Protein AF-A0AB37VP45-F1 (afdb_monomer_lite)

pLDDT: mean 92.35, std 8.92, range [35.78, 98.12]

Sequence (110 aa):
VGAAVKYKLLPSVILSQYGYESAFGTSASARNDLNYFGITWFDGCLFPKGTARGIGGIEGGWYMKFPNSKAAFSYYGFMVATQSNFNACVGNKSPGASLLILGRGGYAAA

Radius of gyration: 13.31 Å; chains: 1; bounding box: 35×26×31 Å

Structure (mmCIF, N/CA/C/O backbone):
data_AF-A0AB37VP45-F1
#
_entry.id   AF-A0AB37VP45-F1
#
loop_
_atom_site.group_PDB
_atom_site.id
_atom_site.type_symbol
_atom_site.label_atom_id
_atom_site.label_alt_id
_atom_site.label_comp_id
_atom_site.label_asym_id
_atom_site.label_entity_id
_atom_site.label_seq_id
_atom_site.pdbx_PDB_ins_code
_atom_site.Cartn_x
_atom_site.Cartn_y
_atom_site.Cartn_z
_atom_site.occupancy
_atom_site.B_iso_or_equiv
_atom_site.auth_seq_id
_atom_site.auth_comp_id
_atom_site.auth_asym_id
_atom_site.auth_atom_id
_atom_site.pdbx_PDB_model_num
ATOM 1 N N . VAL A 1 1 ? -17.477 5.439 -4.556 1.00 69.94 1 VAL A N 1
ATOM 2 C CA . VAL A 1 1 ? -17.245 5.797 -3.137 1.00 69.94 1 VAL A CA 1
ATOM 3 C C . VAL A 1 1 ? -15.768 5.606 -2.802 1.00 69.94 1 VAL A C 1
ATOM 5 O O . VAL A 1 1 ? -15.171 4.681 -3.344 1.00 69.94 1 VAL A O 1
ATOM 8 N N . GLY A 1 2 ? -15.161 6.489 -2.004 1.00 80.31 2 GLY A N 1
ATOM 9 C CA . GLY A 1 2 ? -13.753 6.358 -1.598 1.00 80.31 2 GLY A CA 1
ATOM 10 C C . GLY A 1 2 ? -13.537 5.209 -0.606 1.00 80.31 2 GLY A C 1
ATOM 11 O O . GLY A 1 2 ? -14.450 4.873 0.147 1.00 80.31 2 GLY A O 1
ATOM 12 N N . ALA A 1 3 ? -12.337 4.621 -0.593 1.00 85.25 3 ALA A N 1
ATOM 13 C CA . ALA A 1 3 ? -11.990 3.465 0.244 1.00 85.25 3 ALA A CA 1
ATOM 14 C C . ALA A 1 3 ? -12.256 3.689 1.743 1.00 85.25 3 ALA A C 1
ATOM 16 O O . ALA A 1 3 ? -12.849 2.829 2.390 1.00 85.25 3 ALA A O 1
ATOM 17 N N . ALA A 1 4 ? -11.893 4.866 2.264 1.00 88.31 4 ALA A N 1
ATOM 18 C CA . ALA A 1 4 ? -12.126 5.238 3.660 1.00 88.31 4 ALA A CA 1
ATOM 19 C C . ALA A 1 4 ? -13.607 5.149 4.051 1.00 88.31 4 ALA A C 1
ATOM 21 O O . ALA A 1 4 ? -13.955 4.530 5.050 1.00 88.31 4 ALA A O 1
ATOM 22 N N . VAL A 1 5 ? -14.487 5.709 3.217 1.00 92.50 5 VAL A N 1
ATOM 23 C CA . VAL A 1 5 ? -15.937 5.682 3.449 1.00 92.50 5 VAL A CA 1
ATOM 24 C C . VAL A 1 5 ? -16.484 4.268 3.269 1.00 92.50 5 VAL A C 1
ATOM 26 O O . VAL A 1 5 ? -17.243 3.795 4.109 1.00 92.50 5 VAL A O 1
ATOM 29 N N . LYS A 1 6 ? -16.073 3.571 2.200 1.00 95.00 6 LYS A N 1
ATOM 30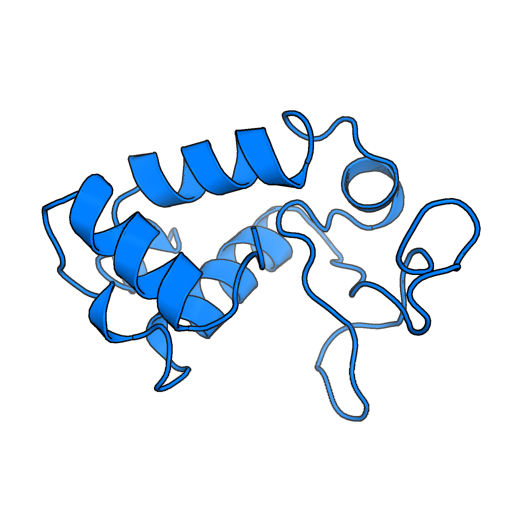 C CA . LYS A 1 6 ? -16.561 2.222 1.881 1.00 95.00 6 LYS A CA 1
ATOM 31 C C . LYS A 1 6 ? -16.276 1.222 3.002 1.00 95.00 6 LYS A C 1
ATOM 33 O O . LYS A 1 6 ? -17.148 0.431 3.341 1.00 95.00 6 LYS A O 1
ATOM 38 N N . TYR A 1 7 ? -15.065 1.261 3.551 1.00 96.12 7 TYR A N 1
ATOM 39 C CA . TYR A 1 7 ? -14.571 0.272 4.509 1.00 96.12 7 TYR A CA 1
ATOM 40 C C . TYR A 1 7 ? -14.409 0.825 5.927 1.00 96.12 7 TYR A C 1
ATOM 42 O O . TYR A 1 7 ? -13.809 0.168 6.769 1.00 96.12 7 TYR A O 1
ATOM 50 N N . LYS A 1 8 ? -14.929 2.027 6.211 1.00 96.75 8 LYS A N 1
ATOM 51 C CA . LYS A 1 8 ? -14.808 2.688 7.522 1.00 96.75 8 LYS A CA 1
ATOM 52 C C . LYS A 1 8 ? -13.354 2.740 8.022 1.00 96.75 8 LYS A C 1
ATOM 54 O O . LYS A 1 8 ? -13.093 2.516 9.201 1.00 96.75 8 LYS A O 1
ATOM 59 N N . LEU A 1 9 ? -12.414 3.001 7.116 1.00 96.75 9 LEU A N 1
ATOM 60 C CA . LEU A 1 9 ? -10.993 3.161 7.432 1.00 96.75 9 LEU A CA 1
ATOM 61 C C . LEU A 1 9 ? -10.694 4.637 7.694 1.00 96.75 9 LEU A C 1
ATOM 63 O O . LEU A 1 9 ? -11.270 5.511 7.045 1.00 96.75 9 LEU A O 1
ATOM 67 N N . LEU A 1 10 ? -9.765 4.921 8.606 1.00 97.00 10 LEU A N 1
ATOM 68 C CA . LEU A 1 10 ? -9.359 6.291 8.920 1.00 97.00 10 LEU A CA 1
ATOM 69 C C . LEU A 1 10 ? -8.626 6.930 7.729 1.00 97.00 10 LEU A C 1
ATOM 71 O O . LEU A 1 10 ? -7.541 6.461 7.378 1.00 97.00 10 LEU A O 1
ATOM 75 N N . PRO A 1 11 ? -9.140 8.030 7.139 1.00 95.25 11 PRO A N 1
ATOM 76 C CA . PRO A 1 11 ? -8.465 8.711 6.033 1.00 95.25 11 PRO A CA 1
ATOM 77 C C . PRO A 1 11 ? -7.036 9.141 6.377 1.00 95.25 11 PRO A C 1
ATOM 79 O O . PRO A 1 11 ? -6.149 9.030 5.538 1.00 95.25 11 PRO A O 1
ATOM 82 N N . SER A 1 12 ? -6.801 9.579 7.618 1.00 94.50 12 SER A N 1
ATOM 83 C CA . SER A 1 12 ? -5.475 9.978 8.100 1.00 94.50 12 SER A CA 1
ATOM 84 C C . SER A 1 12 ? -4.458 8.840 8.038 1.00 94.50 12 SER A C 1
ATOM 86 O O . SER A 1 12 ? -3.322 9.084 7.657 1.00 94.50 12 SER A O 1
ATOM 88 N N . VAL A 1 13 ? -4.870 7.602 8.333 1.00 95.69 13 VAL A N 1
ATOM 89 C CA . VAL A 1 13 ? -4.002 6.416 8.248 1.00 95.69 13 VAL A CA 1
ATOM 90 C C . VAL A 1 13 ? -3.692 6.076 6.791 1.00 95.69 13 VAL A C 1
ATOM 92 O O . VAL A 1 13 ? -2.557 5.763 6.456 1.00 95.69 13 VAL A O 1
ATOM 95 N N . ILE A 1 14 ? -4.679 6.179 5.895 1.00 95.62 14 ILE A N 1
ATOM 96 C CA . ILE A 1 14 ? -4.450 5.968 4.457 1.00 95.62 14 ILE A CA 1
ATOM 97 C C . ILE A 1 14 ? -3.454 7.004 3.916 1.00 95.62 14 ILE A C 1
ATOM 99 O O . ILE A 1 14 ? -2.540 6.654 3.175 1.00 95.62 14 ILE A O 1
ATOM 103 N N . LEU A 1 15 ? -3.614 8.275 4.294 1.00 94.88 15 LEU A N 1
ATOM 104 C CA . LEU A 1 15 ? -2.736 9.358 3.851 1.00 94.88 15 LEU A CA 1
ATOM 105 C C . LEU A 1 15 ? -1.341 9.283 4.481 1.00 94.88 15 LEU A C 1
ATOM 107 O O . LEU A 1 15 ? -0.367 9.591 3.801 1.00 94.88 15 LEU A O 1
ATOM 111 N N . SER A 1 16 ? -1.218 8.847 5.740 1.00 93.88 16 SER A N 1
ATOM 112 C CA . SER A 1 16 ? 0.093 8.633 6.359 1.00 93.88 16 SER A CA 1
ATOM 113 C C . SER A 1 16 ? 0.844 7.492 5.679 1.00 93.88 16 SER A C 1
ATOM 115 O O . SER A 1 16 ? 2.030 7.633 5.413 1.00 93.88 16 SER A O 1
ATOM 117 N N . GLN A 1 17 ? 0.147 6.403 5.337 1.00 95.12 17 GLN A N 1
ATOM 118 C CA . GLN A 1 17 ? 0.716 5.288 4.575 1.00 95.12 17 GLN A CA 1
ATOM 119 C C . GLN A 1 17 ? 1.124 5.732 3.169 1.00 95.12 17 GLN A C 1
ATOM 121 O O . GLN A 1 17 ? 2.246 5.482 2.757 1.00 95.12 17 GLN A O 1
ATOM 126 N N . TYR A 1 18 ? 0.280 6.502 2.474 1.00 95.56 18 TYR A N 1
ATOM 127 C CA . TYR A 1 18 ? 0.655 7.132 1.206 1.00 95.56 18 TYR A CA 1
ATOM 128 C C . TYR A 1 18 ? 1.938 7.968 1.338 1.00 95.56 18 TYR A C 1
ATOM 130 O O . TYR A 1 18 ? 2.861 7.816 0.541 1.00 95.56 18 TYR A O 1
ATOM 138 N N . GLY A 1 19 ? 2.014 8.846 2.340 1.00 94.44 19 GLY A N 1
ATOM 139 C CA . GLY A 1 19 ? 3.176 9.705 2.557 1.00 94.44 19 GLY A CA 1
ATOM 140 C C . GLY A 1 19 ? 4.450 8.907 2.829 1.00 94.44 19 GLY A C 1
ATOM 141 O O . GLY A 1 19 ? 5.467 9.163 2.187 1.00 94.44 19 GLY A O 1
ATOM 142 N N . TYR A 1 20 ? 4.362 7.928 3.731 1.00 92.94 20 TYR A N 1
ATOM 143 C CA . TYR A 1 20 ? 5.484 7.104 4.172 1.00 92.94 20 TYR A CA 1
ATOM 144 C C . TYR A 1 20 ? 5.978 6.148 3.078 1.00 92.94 20 TYR A C 1
ATOM 146 O O . TYR A 1 20 ? 7.136 6.226 2.682 1.00 92.94 20 TYR A O 1
ATOM 154 N N . GLU A 1 21 ? 5.091 5.321 2.524 1.00 91.69 21 GLU A N 1
ATOM 155 C CA . GLU A 1 21 ? 5.447 4.250 1.580 1.00 91.69 21 GLU A CA 1
ATOM 156 C C . GLU A 1 21 ? 5.904 4.779 0.218 1.00 91.69 21 GLU A C 1
ATOM 158 O O . GLU A 1 21 ? 6.695 4.148 -0.480 1.00 91.69 21 GLU A O 1
ATOM 163 N N . SER A 1 22 ? 5.401 5.947 -0.195 1.00 93.75 22 SER A N 1
ATOM 164 C CA . SER A 1 22 ? 5.653 6.459 -1.544 1.00 93.75 22 SER A CA 1
ATOM 165 C C . SER A 1 22 ? 6.472 7.737 -1.612 1.00 93.75 22 SER A C 1
ATOM 167 O O . SER A 1 22 ? 6.659 8.250 -2.720 1.00 93.75 22 SER A O 1
ATOM 169 N N . ALA A 1 23 ? 6.934 8.262 -0.473 1.00 95.06 23 ALA A N 1
ATOM 170 C CA . ALA A 1 23 ? 7.494 9.609 -0.370 1.00 95.06 23 ALA A CA 1
ATOM 171 C C . ALA A 1 23 ? 6.563 10.638 -1.039 1.00 95.06 23 ALA A C 1
ATOM 173 O O . ALA A 1 23 ? 6.948 11.358 -1.963 1.00 95.06 23 ALA A O 1
ATOM 174 N N . PHE A 1 24 ? 5.291 10.626 -0.627 1.00 95.19 24 PHE A N 1
ATOM 175 C CA . PHE A 1 24 ? 4.216 11.438 -1.212 1.00 95.19 24 PHE A CA 1
ATOM 176 C C . PHE A 1 24 ? 4.088 11.311 -2.745 1.00 95.19 24 PHE A C 1
ATOM 178 O O . PHE A 1 24 ? 3.820 12.288 -3.4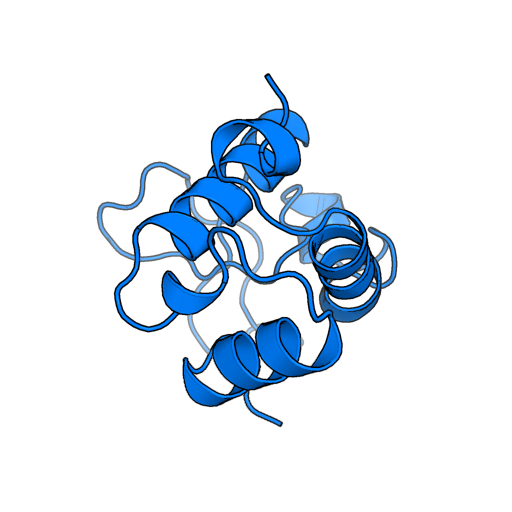44 1.00 95.19 24 PHE A O 1
ATOM 185 N N . GLY A 1 25 ? 4.247 10.097 -3.272 1.00 95.56 25 GLY A N 1
ATOM 186 C CA . GLY A 1 25 ? 4.080 9.767 -4.688 1.00 95.56 25 GLY A CA 1
ATOM 187 C C . GLY A 1 25 ? 5.336 9.940 -5.546 1.00 95.56 25 GLY A C 1
ATOM 188 O O . GLY A 1 25 ? 5.255 9.830 -6.768 1.00 95.56 25 GLY A O 1
ATOM 189 N N . THR A 1 26 ? 6.492 10.219 -4.942 1.00 96.00 26 THR A N 1
ATOM 190 C CA . THR A 1 26 ? 7.743 10.490 -5.672 1.00 96.00 26 THR A CA 1
ATOM 191 C C . THR A 1 26 ? 8.651 9.270 -5.842 1.00 96.00 26 THR A C 1
ATOM 193 O O . THR A 1 26 ? 9.550 9.306 -6.687 1.00 96.00 26 THR A O 1
ATOM 196 N N . SER A 1 27 ? 8.401 8.189 -5.096 1.00 92.44 27 SER A N 1
ATOM 197 C CA . SER A 1 27 ? 9.111 6.910 -5.239 1.00 92.44 27 SER A CA 1
ATOM 198 C C . SER A 1 27 ? 8.968 6.308 -6.645 1.00 92.44 27 SER A C 1
ATOM 200 O O . SER A 1 27 ? 8.030 6.611 -7.389 1.00 92.44 27 SER A O 1
ATOM 202 N N . ALA A 1 28 ? 9.907 5.433 -7.021 1.00 92.81 28 ALA A N 1
ATOM 203 C CA . ALA A 1 28 ? 9.939 4.823 -8.351 1.00 92.81 28 ALA A CA 1
ATOM 204 C C . ALA A 1 28 ? 8.659 4.025 -8.666 1.00 92.81 28 ALA A C 1
ATOM 206 O O . ALA A 1 28 ? 8.049 4.243 -9.710 1.00 92.81 28 ALA A O 1
ATOM 207 N N . SER A 1 29 ? 8.206 3.166 -7.749 1.00 93.94 29 SER A N 1
ATOM 208 C CA . SER A 1 29 ? 6.967 2.387 -7.903 1.00 93.94 29 SER A CA 1
ATOM 209 C C . SER A 1 29 ? 5.719 3.276 -7.951 1.00 93.94 29 SER A C 1
ATOM 211 O O . SER A 1 29 ? 4.794 3.018 -8.722 1.00 93.94 29 SER A O 1
ATOM 213 N N . ALA A 1 30 ? 5.686 4.376 -7.198 1.00 96.12 30 ALA A N 1
ATOM 214 C CA . ALA A 1 30 ? 4.583 5.328 -7.274 1.00 96.12 30 ALA A CA 1
ATOM 215 C C . ALA A 1 30 ? 4.520 6.052 -8.624 1.00 96.12 30 ALA A C 1
ATOM 217 O O . ALA A 1 30 ? 3.439 6.180 -9.198 1.00 96.12 30 ALA A O 1
ATOM 218 N N . ARG A 1 31 ? 5.664 6.504 -9.146 1.00 96.31 31 ARG A N 1
ATOM 219 C CA . ARG A 1 31 ? 5.738 7.223 -10.426 1.00 96.31 31 ARG A CA 1
ATOM 220 C C . ARG A 1 31 ? 5.482 6.319 -11.626 1.00 96.31 31 ARG A C 1
ATOM 222 O O . ARG A 1 31 ? 4.746 6.708 -12.528 1.00 96.31 31 ARG A O 1
ATOM 229 N N . ASN A 1 32 ? 6.074 5.128 -11.630 1.00 95.50 32 ASN A N 1
ATOM 230 C CA . ASN A 1 32 ? 6.045 4.230 -12.784 1.00 95.50 32 ASN A CA 1
ATOM 231 C C . ASN A 1 32 ? 4.791 3.346 -12.815 1.00 95.50 32 ASN A C 1
ATOM 233 O O . ASN A 1 32 ? 4.297 3.006 -13.893 1.00 95.50 32 ASN A O 1
ATOM 237 N N . ASP A 1 33 ? 4.272 2.986 -11.637 1.00 97.25 33 ASP A N 1
ATOM 238 C CA . ASP A 1 33 ? 3.250 1.947 -11.497 1.00 97.25 33 ASP A CA 1
ATOM 239 C C . ASP A 1 33 ? 2.006 2.395 -10.736 1.00 97.25 33 ASP A C 1
ATOM 241 O O . ASP A 1 33 ? 1.089 1.597 -10.537 1.00 97.25 33 ASP A O 1
ATOM 245 N N . LEU A 1 34 ? 1.966 3.652 -10.280 1.00 98.06 34 LEU A N 1
ATOM 246 C CA . LEU A 1 34 ? 0.897 4.182 -9.429 1.00 98.06 34 LEU A CA 1
ATOM 247 C C . LEU A 1 34 ? 0.684 3.340 -8.161 1.00 98.06 34 LEU A C 1
ATOM 249 O O . LEU A 1 34 ? -0.412 3.302 -7.601 1.00 98.06 34 LEU A O 1
ATOM 253 N N . ASN A 1 35 ? 1.735 2.659 -7.701 1.00 96.81 35 ASN A N 1
ATOM 254 C CA . ASN A 1 35 ? 1.713 1.849 -6.496 1.00 96.81 35 ASN A CA 1
ATOM 255 C C . ASN A 1 35 ? 2.252 2.658 -5.321 1.00 96.81 35 ASN A C 1
ATOM 257 O O . ASN A 1 35 ? 3.439 2.641 -5.013 1.00 96.81 35 ASN A O 1
ATOM 261 N N . TYR A 1 36 ? 1.351 3.390 -4.673 1.00 96.94 36 TYR A N 1
ATOM 262 C CA . TYR A 1 36 ? 1.698 4.278 -3.563 1.00 96.94 36 TYR A CA 1
ATOM 263 C C . TYR A 1 36 ? 1.898 3.574 -2.220 1.00 96.94 36 TYR A C 1
ATOM 265 O O . TYR A 1 36 ? 2.155 4.229 -1.219 1.00 96.94 36 TYR A O 1
ATOM 273 N N . PHE A 1 37 ? 1.683 2.265 -2.189 1.00 95.88 37 PHE A N 1
ATOM 274 C CA . PHE A 1 37 ? 1.450 1.503 -0.970 1.00 95.88 37 PHE A CA 1
ATOM 275 C C . PHE A 1 37 ? 2.393 0.298 -0.867 1.00 95.88 37 PHE A C 1
ATOM 277 O O . PHE A 1 37 ? 2.166 -0.575 -0.042 1.00 95.88 37 PHE A O 1
ATOM 284 N N . GLY A 1 38 ? 3.398 0.192 -1.744 1.00 93.94 38 GLY A N 1
ATOM 285 C CA . GLY A 1 38 ? 4.357 -0.918 -1.717 1.00 93.94 38 GLY A CA 1
ATOM 286 C C . GLY A 1 38 ? 3.730 -2.297 -1.961 1.00 93.94 38 GLY A C 1
ATOM 287 O O . GLY A 1 38 ? 4.279 -3.321 -1.560 1.00 93.94 38 GLY A O 1
ATOM 288 N N . ILE A 1 39 ? 2.566 -2.365 -2.617 1.00 94.44 39 ILE A N 1
ATOM 289 C CA . ILE A 1 39 ? 1.803 -3.613 -2.722 1.00 94.44 39 ILE A CA 1
ATOM 290 C C . ILE A 1 39 ? 2.540 -4.594 -3.632 1.00 94.44 39 ILE A C 1
ATOM 292 O O . ILE A 1 39 ? 2.724 -4.336 -4.825 1.00 94.44 39 ILE A O 1
ATOM 296 N N . THR A 1 40 ? 2.944 -5.725 -3.058 1.00 93.62 40 THR A N 1
ATOM 297 C CA . THR A 1 40 ? 3.691 -6.780 -3.749 1.00 93.62 40 THR A CA 1
ATOM 298 C C . THR A 1 40 ? 2.801 -7.528 -4.737 1.00 93.62 40 THR A C 1
ATOM 300 O O . THR A 1 40 ? 1.655 -7.863 -4.440 1.00 93.62 40 THR A O 1
ATOM 303 N N . TRP A 1 41 ? 3.340 -7.795 -5.921 1.00 95.69 41 TRP A N 1
ATOM 304 C CA . TRP A 1 41 ? 2.736 -8.639 -6.941 1.00 95.69 41 TRP A CA 1
ATOM 305 C C . TRP A 1 41 ? 2.884 -10.119 -6.586 1.00 95.69 41 TRP A C 1
ATOM 307 O O . TRP A 1 41 ? 3.931 -10.549 -6.106 1.00 95.69 41 TRP A O 1
ATOM 317 N N . PHE A 1 42 ? 1.858 -10.908 -6.885 1.00 93.12 42 PHE A N 1
ATOM 318 C CA . PHE A 1 42 ? 1.858 -12.358 -6.715 1.00 93.12 42 PHE A CA 1
ATOM 319 C C . PHE A 1 42 ? 1.076 -13.024 -7.853 1.00 93.12 42 PHE A C 1
ATOM 321 O O . PHE A 1 42 ? 0.232 -12.386 -8.493 1.00 93.12 42 PHE A O 1
ATOM 328 N N . ASP A 1 43 ? 1.348 -14.307 -8.099 1.00 92.62 43 ASP A N 1
ATOM 329 C CA . ASP A 1 43 ? 0.659 -15.078 -9.135 1.00 92.62 43 ASP A CA 1
ATOM 330 C C . ASP A 1 43 ? -0.856 -15.112 -8.885 1.00 92.62 43 ASP A C 1
ATOM 332 O O . ASP A 1 43 ? -1.323 -15.407 -7.786 1.00 92.62 43 ASP A O 1
ATOM 336 N N . GLY A 1 44 ? -1.636 -14.781 -9.916 1.00 89.94 44 GLY A N 1
ATOM 337 C CA . GLY A 1 44 ? -3.098 -14.720 -9.836 1.00 89.94 44 GLY A CA 1
ATOM 338 C C . GLY A 1 44 ? -3.671 -13.404 -9.297 1.00 89.94 44 GLY A C 1
ATOM 339 O O . GLY A 1 44 ? -4.891 -13.278 -9.194 1.00 89.94 44 GLY A O 1
ATOM 340 N N . CYS A 1 45 ? -2.841 -12.403 -8.977 1.00 91.19 45 CYS A N 1
ATOM 341 C CA . CYS A 1 45 ? -3.360 -11.081 -8.632 1.00 91.19 45 CYS A CA 1
ATOM 342 C C . CYS A 1 45 ? -3.968 -10.363 -9.857 1.00 91.19 45 CYS A C 1
ATOM 344 O O . CYS A 1 45 ? -3.626 -10.636 -11.006 1.00 91.19 45 CYS A O 1
ATOM 346 N N . LEU A 1 46 ? -4.879 -9.418 -9.605 1.00 92.06 46 LEU A N 1
ATOM 347 C CA . LEU A 1 46 ? -5.654 -8.725 -10.648 1.00 92.06 46 LEU A CA 1
ATOM 348 C C . LEU A 1 46 ? -4.830 -7.765 -11.519 1.00 92.06 46 LEU A C 1
ATOM 350 O O . LEU A 1 46 ? -5.313 -7.308 -12.554 1.00 92.06 46 LEU A O 1
ATOM 354 N N . PHE A 1 47 ? -3.627 -7.403 -11.076 1.00 96.38 47 PHE A N 1
ATOM 355 C CA . PHE A 1 47 ? -2.820 -6.350 -11.680 1.00 96.38 47 PHE A CA 1
ATOM 356 C C . PHE A 1 47 ? -1.505 -6.915 -12.233 1.00 96.38 47 PHE A C 1
ATOM 358 O O . PHE A 1 47 ? -0.960 -7.871 -11.682 1.00 96.38 47 PHE A O 1
ATOM 365 N N . PRO A 1 48 ? -0.964 -6.354 -13.326 1.00 96.38 48 PRO A N 1
ATOM 366 C CA . PRO A 1 48 ? 0.302 -6.814 -13.886 1.00 96.38 48 PRO A CA 1
ATOM 367 C C . PRO A 1 48 ? 1.497 -6.487 -12.975 1.00 96.38 48 PRO A C 1
ATOM 369 O O . PRO A 1 48 ? 1.396 -5.683 -12.041 1.00 96.38 48 PRO A O 1
ATOM 372 N N . LYS A 1 49 ? 2.648 -7.098 -13.285 1.00 96.00 49 LYS A N 1
ATOM 373 C CA . LYS A 1 49 ? 3.947 -6.766 -12.679 1.00 96.00 49 LYS A CA 1
ATOM 374 C C . LYS A 1 49 ? 4.342 -5.329 -13.037 1.00 96.00 49 LYS A C 1
ATOM 376 O O . LYS A 1 49 ? 4.211 -4.922 -14.192 1.00 96.00 49 LYS A O 1
ATOM 381 N N . GLY A 1 50 ? 4.807 -4.581 -12.044 1.00 95.25 50 GLY A N 1
ATOM 382 C CA . GLY A 1 50 ? 5.358 -3.233 -12.167 1.00 95.25 50 GLY A CA 1
ATOM 383 C C . GLY A 1 50 ? 6.872 -3.215 -11.968 1.00 95.25 50 GLY A C 1
ATOM 384 O O . GLY A 1 50 ? 7.579 -4.072 -12.485 1.00 95.25 50 GLY A O 1
ATOM 385 N N . THR A 1 51 ? 7.364 -2.245 -11.203 1.00 94.31 51 THR A N 1
ATOM 386 C CA . THR A 1 51 ? 8.766 -2.080 -10.796 1.00 94.31 51 THR A CA 1
ATOM 387 C C . THR A 1 51 ? 9.224 -3.241 -9.907 1.00 94.31 51 THR A C 1
ATOM 389 O O . THR A 1 51 ? 8.461 -3.746 -9.079 1.00 94.31 51 THR A O 1
ATOM 392 N N . ALA A 1 52 ? 10.477 -3.672 -10.069 1.00 93.25 52 ALA A N 1
ATOM 393 C CA . ALA A 1 52 ? 11.103 -4.667 -9.195 1.00 93.25 52 ALA A CA 1
ATOM 394 C C . ALA A 1 52 ? 11.225 -4.145 -7.751 1.00 93.25 52 ALA A C 1
ATOM 396 O O . ALA A 1 52 ? 11.399 -2.944 -7.534 1.00 93.25 52 ALA A O 1
ATOM 397 N N . ARG A 1 53 ? 11.131 -5.035 -6.757 1.00 89.31 53 ARG A N 1
ATOM 398 C CA . ARG A 1 53 ? 11.185 -4.640 -5.340 1.00 89.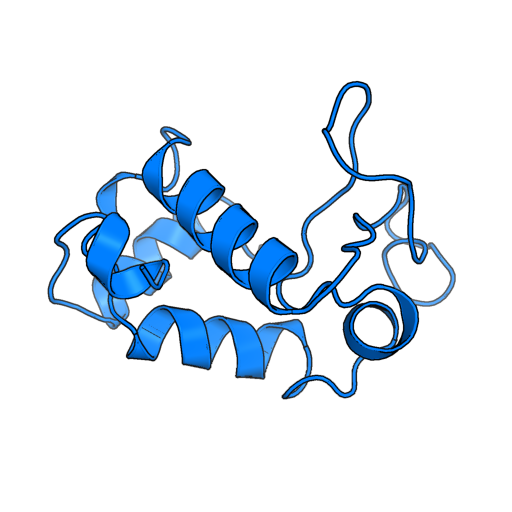31 53 ARG A CA 1
ATOM 399 C C . ARG A 1 53 ? 12.611 -4.394 -4.842 1.00 89.31 53 ARG A C 1
ATOM 401 O O . ARG A 1 53 ? 13.531 -5.136 -5.178 1.00 89.31 53 ARG A O 1
ATOM 408 N N . GLY A 1 54 ? 12.781 -3.384 -3.991 1.00 79.00 54 GLY A N 1
ATOM 409 C CA . GLY A 1 54 ? 14.086 -2.937 -3.496 1.00 79.00 54 GLY A CA 1
ATOM 410 C C . GLY A 1 54 ? 14.907 -2.151 -4.528 1.00 79.00 54 GLY A C 1
ATOM 411 O O . GLY A 1 54 ? 14.604 -2.126 -5.724 1.00 79.00 54 GLY A O 1
ATOM 412 N N . ILE A 1 55 ? 15.976 -1.494 -4.069 1.00 73.19 55 ILE A N 1
ATOM 413 C CA . ILE A 1 55 ? 16.899 -0.756 -4.947 1.00 73.19 55 ILE A CA 1
ATOM 414 C C . ILE A 1 55 ? 17.573 -1.753 -5.892 1.00 73.19 55 ILE A C 1
ATOM 416 O O . ILE A 1 55 ? 18.314 -2.622 -5.450 1.00 73.19 55 ILE A O 1
ATOM 420 N N . GLY A 1 56 ? 17.301 -1.650 -7.193 1.00 71.81 56 GLY A N 1
ATOM 421 C CA . GLY A 1 56 ? 17.862 -2.571 -8.186 1.00 71.81 56 GLY A CA 1
ATOM 422 C C . GLY A 1 56 ? 17.316 -4.004 -8.115 1.00 71.81 56 GLY A C 1
ATOM 423 O O . GLY A 1 56 ? 17.942 -4.901 -8.669 1.00 71.81 56 GLY A O 1
ATOM 424 N N . GLY A 1 57 ? 16.172 -4.243 -7.459 1.00 75.62 57 GLY A N 1
ATOM 425 C CA . GLY A 1 57 ? 15.551 -5.574 -7.410 1.00 75.62 57 GLY A CA 1
ATOM 426 C C . GLY A 1 57 ? 16.033 -6.486 -6.274 1.00 75.62 57 GLY A C 1
ATOM 427 O O . GLY A 1 57 ? 15.694 -7.669 -6.268 1.00 75.62 57 GLY A O 1
ATOM 428 N N . ILE A 1 58 ? 16.821 -5.966 -5.325 1.00 76.88 58 ILE A N 1
ATOM 429 C CA . ILE A 1 58 ? 17.489 -6.761 -4.276 1.00 76.88 58 ILE A CA 1
ATOM 430 C C . ILE A 1 58 ? 16.541 -7.518 -3.338 1.00 76.88 58 ILE A C 1
ATOM 432 O O . ILE A 1 58 ? 16.942 -8.521 -2.758 1.00 76.88 58 ILE A O 1
ATOM 436 N N . GLU A 1 59 ? 15.296 -7.061 -3.179 1.00 80.75 59 GLU A N 1
ATOM 437 C CA . GLU A 1 59 ? 14.316 -7.723 -2.306 1.00 80.75 59 GLU A CA 1
ATOM 438 C C . GLU A 1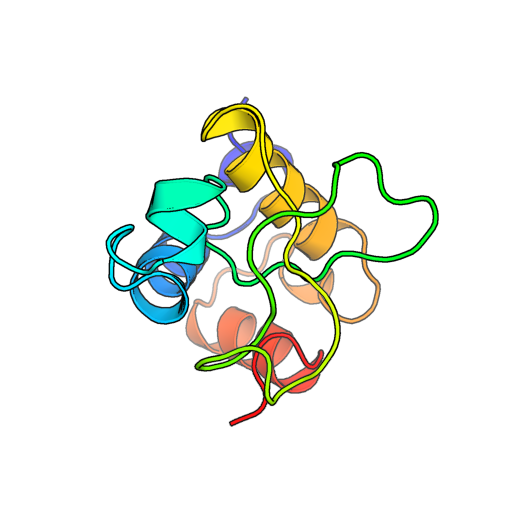 59 ? 13.655 -8.933 -2.978 1.00 80.75 59 GLU A C 1
ATOM 440 O O . GLU A 1 59 ? 12.955 -9.701 -2.320 1.00 80.75 59 GLU A O 1
ATOM 445 N N . GLY A 1 60 ? 13.872 -9.109 -4.284 1.00 84.56 60 GLY A N 1
ATOM 446 C CA . GLY A 1 60 ? 13.198 -10.122 -5.078 1.00 84.56 60 GLY A CA 1
ATOM 447 C C . GLY A 1 60 ? 11.715 -9.811 -5.310 1.00 84.56 60 GLY A C 1
ATOM 448 O O . GLY A 1 60 ? 11.024 -9.161 -4.526 1.00 84.56 60 GLY A O 1
ATOM 449 N N . GLY A 1 61 ? 11.197 -10.293 -6.437 1.00 91.56 61 GLY A N 1
ATOM 450 C CA . GLY A 1 61 ? 9.805 -10.072 -6.817 1.00 91.56 61 GLY A CA 1
ATOM 451 C C . GLY A 1 61 ? 9.522 -8.672 -7.370 1.00 91.56 61 GLY A C 1
ATOM 452 O O . GLY A 1 61 ? 10.416 -7.906 -7.734 1.00 91.56 61 GLY A O 1
ATOM 453 N N . TRP A 1 62 ? 8.232 -8.369 -7.491 1.00 94.62 62 TRP A N 1
ATOM 454 C CA . TRP A 1 62 ? 7.726 -7.216 -8.235 1.00 94.62 62 TRP A CA 1
ATOM 455 C C . TRP A 1 62 ? 6.643 -6.504 -7.430 1.00 94.62 62 TRP A C 1
ATOM 457 O O . TRP A 1 62 ? 5.926 -7.138 -6.659 1.00 94.62 62 TRP A O 1
ATOM 467 N N . TYR A 1 63 ? 6.500 -5.197 -7.610 1.00 95.44 63 TYR A N 1
ATOM 468 C CA . TYR A 1 63 ? 5.320 -4.463 -7.164 1.00 95.44 63 TYR A CA 1
ATOM 469 C C . TYR A 1 63 ? 4.170 -4.651 -8.157 1.00 95.44 63 TYR A C 1
ATOM 471 O O . TYR A 1 63 ? 4.389 -4.945 -9.332 1.00 95.44 63 TYR A O 1
ATOM 479 N N . MET A 1 64 ? 2.930 -4.481 -7.703 1.00 97.38 64 MET A N 1
ATOM 480 C CA . MET A 1 64 ? 1.781 -4.385 -8.608 1.00 97.38 64 MET A CA 1
ATOM 481 C C . MET A 1 64 ? 1.815 -3.076 -9.400 1.00 97.38 64 MET A C 1
ATOM 483 O O . MET A 1 64 ? 2.228 -2.050 -8.859 1.00 97.38 64 MET A O 1
ATOM 487 N N . LYS A 1 65 ? 1.307 -3.100 -10.638 1.00 97.81 65 LYS A N 1
ATOM 488 C CA . LYS A 1 65 ? 1.071 -1.906 -11.458 1.00 97.81 65 LYS A CA 1
ATOM 489 C C . LYS A 1 65 ? -0.406 -1.581 -11.609 1.00 97.81 65 LYS A C 1
ATOM 491 O O . LYS A 1 65 ? -1.173 -2.344 -12.191 1.00 97.81 65 LYS A O 1
ATOM 496 N N . PHE A 1 66 ? -0.797 -0.412 -11.114 1.00 98.12 66 PHE A N 1
ATOM 497 C CA . PHE A 1 66 ? -2.173 0.057 -11.143 1.00 98.12 66 PHE A CA 1
ATOM 498 C C . PHE A 1 66 ? -2.447 0.923 -12.381 1.00 98.12 66 PHE A C 1
ATOM 500 O O . PHE A 1 66 ? -1.606 1.724 -12.784 1.00 98.12 66 PHE A O 1
ATOM 507 N N . PRO A 1 67 ? -3.648 0.818 -12.976 1.00 97.25 67 PRO A N 1
ATOM 508 C CA . PRO A 1 67 ? -4.009 1.586 -14.170 1.00 97.25 67 PRO A CA 1
ATOM 509 C C . PRO A 1 67 ? -4.306 3.066 -13.884 1.00 97.25 67 PRO A C 1
ATOM 511 O O . PRO A 1 67 ? -4.332 3.880 -14.800 1.00 97.25 67 PRO A O 1
ATOM 514 N N . ASN A 1 68 ? -4.615 3.414 -12.633 1.00 97.31 68 ASN A N 1
ATOM 515 C CA . ASN A 1 68 ? -4.880 4.779 -12.179 1.00 97.31 68 ASN A CA 1
ATOM 516 C C . ASN A 1 68 ? -4.851 4.840 -10.643 1.00 97.31 68 ASN A C 1
ATOM 518 O O . ASN A 1 68 ? -5.001 3.819 -9.964 1.00 97.31 68 ASN A O 1
ATOM 522 N N . SER A 1 69 ? -4.746 6.048 -10.083 1.00 95.88 69 SER A N 1
ATOM 523 C CA . SER A 1 69 ? -4.717 6.250 -8.629 1.00 95.88 69 SER A CA 1
ATOM 524 C C . SER A 1 69 ? -5.975 5.714 -7.944 1.00 95.88 69 SER A C 1
ATOM 526 O O . SER A 1 69 ? -5.897 5.111 -6.878 1.00 95.88 69 SER A O 1
ATOM 528 N N . LYS A 1 70 ? -7.151 5.856 -8.569 1.00 96.12 70 LYS A N 1
ATOM 529 C CA . LYS A 1 70 ? -8.404 5.330 -8.009 1.00 96.12 70 LYS A CA 1
ATOM 530 C C . LYS A 1 70 ? -8.324 3.818 -7.783 1.00 96.12 70 LYS A C 1
ATOM 532 O O . LYS A 1 70 ? -8.776 3.357 -6.735 1.00 96.12 70 LYS A O 1
ATOM 537 N N . ALA A 1 71 ? -7.752 3.062 -8.719 1.00 96.94 71 ALA A N 1
ATOM 538 C CA . ALA A 1 71 ? -7.543 1.625 -8.577 1.00 96.94 71 ALA A CA 1
ATOM 539 C C . ALA A 1 71 ? -6.575 1.307 -7.428 1.00 96.94 71 ALA A C 1
ATOM 541 O O . ALA A 1 71 ? -6.911 0.474 -6.589 1.00 96.94 71 ALA A O 1
ATOM 542 N N . ALA A 1 72 ? -5.453 2.027 -7.325 1.00 96.94 72 ALA A N 1
ATOM 543 C CA . ALA A 1 72 ? -4.469 1.842 -6.257 1.00 96.94 72 ALA A CA 1
ATOM 544 C C . ALA A 1 72 ? -5.072 2.047 -4.855 1.00 96.94 72 ALA A C 1
ATOM 546 O O . ALA A 1 72 ? -5.029 1.152 -4.013 1.00 96.94 72 ALA A O 1
ATOM 547 N N . PHE A 1 73 ? -5.730 3.189 -4.621 1.00 96.94 73 PHE A N 1
ATOM 548 C CA . PHE A 1 73 ? -6.383 3.483 -3.337 1.00 96.94 73 PHE A CA 1
ATOM 549 C C . PHE A 1 73 ? -7.549 2.531 -3.037 1.00 96.94 73 PHE A C 1
ATOM 551 O O . PHE A 1 73 ? -7.772 2.164 -1.882 1.00 96.94 73 PHE A O 1
ATOM 558 N N . SER A 1 74 ? -8.304 2.119 -4.061 1.00 96.44 74 SER A N 1
ATOM 559 C CA . SER A 1 74 ? -9.406 1.165 -3.883 1.00 96.44 74 SER A CA 1
ATOM 560 C C . SER A 1 74 ? -8.897 -0.219 -3.494 1.00 96.44 74 SER A C 1
ATOM 562 O O . SER A 1 74 ? -9.492 -0.850 -2.621 1.00 96.44 74 SER A O 1
ATOM 564 N N . TYR A 1 75 ? -7.809 -0.677 -4.118 1.00 96.50 75 TYR A N 1
ATOM 565 C CA . TYR A 1 75 ? -7.211 -1.973 -3.823 1.00 96.50 75 TYR A CA 1
ATOM 566 C C . TYR A 1 75 ? -6.550 -1.989 -2.445 1.00 96.50 75 TYR A C 1
ATOM 568 O O . TYR A 1 75 ? -6.798 -2.917 -1.685 1.00 96.50 75 TYR A O 1
ATOM 576 N N . TYR A 1 76 ? -5.813 -0.935 -2.078 1.00 96.56 76 TYR A N 1
ATOM 577 C CA . TYR A 1 76 ? -5.276 -0.785 -0.723 1.00 96.56 76 TYR A CA 1
ATOM 578 C C . TYR A 1 76 ? -6.384 -0.886 0.334 1.00 96.56 76 TYR A C 1
ATOM 580 O O . TYR A 1 76 ? -6.308 -1.702 1.248 1.00 96.56 76 TYR A O 1
ATOM 588 N N . GLY A 1 77 ? -7.473 -0.129 0.163 1.00 96.94 77 GLY A N 1
ATOM 589 C CA . GLY A 1 77 ? -8.604 -0.191 1.088 1.00 96.94 77 GLY A CA 1
ATOM 590 C C . GLY A 1 77 ? -9.287 -1.557 1.137 1.00 96.94 77 GLY A C 1
ATOM 591 O O . GLY A 1 77 ? -9.673 -1.996 2.214 1.00 96.94 77 GLY A O 1
ATOM 592 N N . PHE A 1 78 ? -9.436 -2.228 -0.010 1.00 96.31 78 PHE A N 1
ATOM 593 C CA . PHE A 1 78 ? -9.962 -3.593 -0.072 1.00 96.31 78 PHE A CA 1
ATOM 594 C C . PHE A 1 78 ? -9.071 -4.555 0.715 1.00 96.31 78 PHE A C 1
ATOM 596 O O . PHE A 1 78 ? -9.564 -5.231 1.605 1.00 96.31 78 PHE A O 1
ATOM 603 N N . MET A 1 79 ? -7.769 -4.546 0.442 1.00 95.69 79 MET A N 1
ATOM 604 C CA . MET A 1 79 ? -6.785 -5.412 1.081 1.00 95.69 79 MET A CA 1
ATOM 605 C C . MET A 1 79 ? -6.780 -5.234 2.606 1.00 95.69 79 MET A C 1
ATOM 607 O O . MET A 1 79 ? -6.946 -6.222 3.321 1.00 95.69 79 MET A O 1
ATOM 611 N N . VAL A 1 80 ? -6.734 -3.989 3.101 1.00 96.50 80 VAL A N 1
ATOM 612 C CA . VAL A 1 80 ? -6.821 -3.705 4.546 1.00 96.50 80 VAL A CA 1
ATOM 613 C C . VAL A 1 80 ? -8.143 -4.202 5.134 1.00 96.50 80 VAL A C 1
ATOM 615 O O . VAL A 1 80 ? -8.170 -4.700 6.253 1.00 96.50 80 VAL A O 1
ATOM 618 N N . ALA A 1 81 ? -9.250 -4.081 4.400 1.00 97.19 81 ALA A N 1
ATOM 619 C CA . ALA A 1 81 ? -10.567 -4.460 4.898 1.00 97.19 81 ALA A CA 1
ATOM 620 C C . ALA A 1 81 ? -10.832 -5.972 4.890 1.00 97.19 81 ALA A C 1
ATOM 622 O O . ALA A 1 81 ? -11.651 -6.441 5.680 1.00 97.19 81 ALA A O 1
ATOM 623 N N . THR A 1 82 ? -10.199 -6.732 3.993 1.00 95.94 82 THR A N 1
ATOM 624 C CA . THR A 1 82 ? -10.539 -8.147 3.774 1.00 95.94 82 THR A CA 1
ATOM 625 C C . THR A 1 82 ? -9.500 -9.130 4.279 1.00 95.94 82 THR A C 1
ATOM 627 O O . THR A 1 82 ? -9.857 -10.271 4.561 1.00 95.94 82 THR A O 1
ATOM 630 N N . GLN A 1 83 ? -8.229 -8.741 4.380 1.00 95.31 83 GLN A N 1
ATOM 631 C CA . GLN A 1 83 ? -7.202 -9.655 4.873 1.00 95.31 83 GLN A CA 1
ATOM 632 C C . GLN A 1 83 ? -7.262 -9.758 6.402 1.00 95.31 83 GLN A C 1
ATOM 634 O O . GLN A 1 83 ? -7.366 -8.754 7.108 1.00 95.31 83 GLN A O 1
ATOM 639 N N . SER A 1 84 ? -7.223 -10.985 6.925 1.00 96.56 84 SER A N 1
ATOM 640 C CA . SER A 1 84 ? -7.438 -11.284 8.350 1.00 96.56 84 SER A CA 1
ATOM 641 C C . SER A 1 84 ? -6.396 -10.663 9.283 1.00 96.56 84 SER A C 1
ATOM 643 O O . SER A 1 84 ? -6.681 -10.418 10.450 1.00 96.56 84 SER A O 1
ATOM 645 N N . ASN A 1 85 ? -5.203 -10.380 8.772 1.00 95.50 85 ASN A N 1
ATOM 646 C CA . ASN A 1 85 ? -4.117 -9.709 9.480 1.00 95.50 85 ASN A CA 1
ATOM 647 C C . ASN A 1 85 ? -4.286 -8.178 9.565 1.00 95.50 85 ASN A C 1
ATOM 649 O O . ASN A 1 85 ? -3.599 -7.552 10.369 1.00 95.50 85 ASN A O 1
ATOM 653 N N . PHE A 1 86 ? -5.193 -7.570 8.790 1.00 96.50 86 PHE A N 1
ATOM 654 C CA . PHE A 1 86 ? -5.384 -6.110 8.739 1.00 96.50 86 PHE A CA 1
ATOM 655 C C . PHE A 1 86 ? -6.809 -5.646 9.055 1.00 96.50 86 PHE A C 1
ATOM 657 O O . PHE A 1 86 ? -7.008 -4.501 9.465 1.00 96.50 86 PHE A O 1
ATOM 664 N N . ASN A 1 87 ? -7.809 -6.515 8.899 1.00 97.25 87 ASN A N 1
ATOM 665 C CA . ASN A 1 87 ? -9.222 -6.133 8.946 1.00 97.25 87 ASN A CA 1
ATOM 666 C C . ASN A 1 87 ? -9.688 -5.534 10.286 1.00 97.25 87 ASN A C 1
ATOM 668 O O . ASN A 1 87 ? -10.696 -4.830 10.311 1.00 97.25 87 ASN A O 1
ATOM 672 N N . ALA A 1 88 ? -8.930 -5.699 11.373 1.00 97.25 88 ALA A N 1
ATOM 673 C CA . ALA A 1 88 ? -9.153 -4.996 12.638 1.00 97.25 88 ALA A CA 1
ATOM 674 C C . ALA A 1 88 ? -9.011 -3.457 12.529 1.00 97.25 88 ALA A C 1
ATOM 676 O O . ALA A 1 88 ? -9.394 -2.726 13.446 1.00 97.25 88 ALA A O 1
ATOM 677 N N . CYS A 1 89 ? -8.491 -2.934 11.413 1.00 96.81 89 CYS A N 1
ATOM 678 C CA . CYS A 1 89 ? -8.527 -1.508 11.086 1.00 96.81 89 CYS A CA 1
ATOM 679 C C . CYS A 1 89 ? -9.934 -1.003 10.711 1.00 96.81 89 CYS A C 1
ATOM 681 O O . CYS A 1 89 ? -10.194 0.198 10.810 1.00 96.81 89 CYS A O 1
ATOM 683 N N . VAL A 1 90 ? -10.850 -1.879 10.280 1.00 97.50 90 VAL A N 1
ATOM 684 C CA . VAL A 1 90 ? -12.213 -1.504 9.869 1.00 97.50 90 VAL A CA 1
ATOM 685 C C . VAL A 1 90 ? -12.998 -0.973 11.068 1.00 97.50 90 VAL A C 1
ATOM 687 O O . VAL A 1 90 ? -13.216 -1.671 12.053 1.00 97.50 90 VAL A O 1
ATOM 690 N N . GLY A 1 91 ? -13.446 0.281 10.987 1.00 96.88 91 GLY A N 1
ATOM 691 C CA . GLY A 1 91 ? -14.194 0.944 12.058 1.00 96.88 91 GLY A CA 1
ATOM 692 C C . GLY A 1 91 ? -13.344 1.392 13.251 1.00 96.88 91 GLY A C 1
ATOM 693 O O . GLY A 1 91 ? -13.893 1.968 14.194 1.00 96.88 91 GLY A O 1
ATOM 694 N N . ASN A 1 92 ? -12.026 1.173 13.218 1.00 96.31 92 ASN A N 1
ATOM 695 C CA . ASN A 1 92 ? -11.123 1.649 14.256 1.00 96.31 92 ASN A CA 1
ATOM 696 C C . ASN A 1 92 ? -11.070 3.187 14.245 1.00 96.31 92 ASN A C 1
ATOM 698 O O . ASN A 1 92 ? -11.031 3.816 13.190 1.00 96.31 92 ASN A O 1
ATOM 702 N N . LYS A 1 93 ? -11.084 3.803 15.430 1.00 96.06 93 LYS A N 1
ATOM 703 C CA . LYS A 1 93 ? -11.094 5.267 15.598 1.00 96.06 93 LYS A CA 1
ATOM 704 C C . LYS A 1 93 ? -9.745 5.840 16.035 1.00 96.06 93 LYS A C 1
ATOM 706 O O . LYS A 1 93 ? -9.602 7.055 16.107 1.00 96.06 93 LYS A O 1
ATOM 711 N N . SER A 1 94 ? -8.761 4.986 16.315 1.00 96.94 94 SER A N 1
ATOM 712 C CA . SER A 1 94 ? -7.418 5.382 16.734 1.00 96.94 94 SER A CA 1
ATOM 713 C C . SER A 1 94 ? -6.416 5.182 15.590 1.00 96.94 94 SER A C 1
ATOM 715 O O . SER A 1 94 ? -6.188 4.041 15.166 1.00 96.94 94 SER A O 1
ATOM 717 N N . PRO A 1 95 ? -5.776 6.263 15.096 1.00 94.81 95 PRO A N 1
ATOM 718 C CA . PRO A 1 95 ? -4.705 6.153 14.110 1.00 94.81 95 PRO A CA 1
ATOM 719 C C . PRO A 1 95 ? -3.549 5.284 14.610 1.00 94.81 95 PRO A C 1
ATOM 721 O O . PRO A 1 95 ? -3.113 4.388 13.896 1.00 94.81 95 PRO A O 1
ATOM 724 N N . GLY A 1 96 ? -3.114 5.481 15.861 1.00 95.12 96 GLY A N 1
ATOM 725 C CA . GLY A 1 96 ? -2.026 4.703 16.460 1.00 95.12 96 GLY A CA 1
ATOM 726 C C . GLY A 1 96 ? -2.351 3.211 16.563 1.00 95.12 96 GLY A C 1
ATOM 727 O O . GLY A 1 96 ? -1.520 2.378 16.214 1.00 95.12 96 GLY A O 1
ATOM 728 N N . ALA A 1 97 ? -3.582 2.860 16.953 1.00 96.31 97 ALA A N 1
ATOM 729 C CA . ALA A 1 97 ? -4.005 1.459 16.984 1.00 96.31 97 ALA A CA 1
ATOM 730 C C . ALA A 1 97 ? -4.055 0.849 15.576 1.00 96.31 97 ALA A C 1
ATOM 732 O O . ALA A 1 97 ? -3.631 -0.286 15.384 1.00 96.31 97 ALA A O 1
ATOM 733 N N . SER A 1 98 ? -4.533 1.609 14.587 1.00 96.50 98 SER A N 1
ATOM 734 C CA . SER A 1 98 ? -4.587 1.155 13.194 1.00 96.50 98 SER A CA 1
ATOM 735 C C . SER A 1 98 ? -3.188 0.915 12.623 1.00 96.50 98 SER A C 1
ATOM 737 O O . SER A 1 98 ? -2.954 -0.118 12.010 1.00 96.50 98 SER A O 1
ATOM 739 N N . LEU A 1 99 ? -2.240 1.821 12.877 1.00 94.06 99 LEU A N 1
ATOM 740 C CA . LEU A 1 99 ? -0.844 1.653 12.466 1.00 94.06 99 LEU A CA 1
ATOM 741 C C . LEU A 1 99 ? -0.184 0.454 13.158 1.00 94.06 99 LEU A C 1
ATOM 743 O O . LEU A 1 99 ? 0.534 -0.300 12.509 1.00 94.06 99 LEU A O 1
ATOM 747 N N . LEU A 1 100 ? -0.473 0.227 14.444 1.00 94.62 100 LEU A N 1
ATOM 748 C CA . LEU A 1 100 ? 0.019 -0.948 15.167 1.00 94.62 100 LEU A CA 1
ATOM 749 C C . LEU A 1 100 ? -0.539 -2.259 14.594 1.00 94.62 100 LEU A C 1
ATOM 751 O O . LEU A 1 100 ? 0.199 -3.236 14.496 1.00 94.62 100 LEU A O 1
ATOM 755 N N . ILE A 1 101 ? -1.821 -2.291 14.215 1.00 95.44 101 ILE A N 1
ATOM 756 C CA . ILE A 1 101 ? -2.439 -3.445 13.542 1.00 95.44 101 ILE A CA 1
ATOM 757 C C . ILE A 1 101 ? -1.735 -3.714 12.211 1.00 95.44 101 ILE A C 1
ATOM 759 O O . ILE A 1 101 ? -1.326 -4.845 11.970 1.00 95.44 101 ILE A O 1
ATOM 763 N N . LEU A 1 102 ? -1.534 -2.681 11.385 1.00 94.69 102 LEU A N 1
ATOM 764 C CA . LEU A 1 102 ? -0.832 -2.810 10.104 1.00 94.69 102 LEU A CA 1
ATOM 765 C C . LEU A 1 102 ? 0.600 -3.334 10.292 1.00 94.69 102 LEU A C 1
ATOM 767 O O . LEU A 1 102 ? 0.991 -4.288 9.622 1.00 94.69 102 LEU A O 1
ATOM 771 N N . GLY A 1 103 ? 1.355 -2.774 11.242 1.00 92.75 103 GLY A N 1
ATOM 772 C CA . GLY A 1 103 ? 2.710 -3.234 11.557 1.00 92.75 103 GLY A CA 1
ATOM 773 C C . GLY A 1 103 ? 2.742 -4.694 12.020 1.00 92.75 103 GLY A C 1
ATOM 774 O O . GLY A 1 103 ? 3.497 -5.499 11.486 1.00 92.75 103 GLY A O 1
ATOM 775 N N . ARG A 1 104 ? 1.860 -5.081 12.953 1.00 93.56 104 ARG A N 1
ATOM 776 C CA . ARG A 1 104 ? 1.748 -6.474 13.433 1.00 93.56 104 ARG A CA 1
ATOM 777 C C . ARG A 1 104 ? 1.279 -7.448 12.357 1.00 93.56 104 ARG A C 1
ATOM 779 O O . ARG A 1 104 ? 1.644 -8.617 12.404 1.00 93.56 104 ARG A O 1
ATOM 786 N N . GLY A 1 105 ? 0.477 -6.978 11.407 1.00 91.94 105 GLY A N 1
ATOM 787 C CA . GLY A 1 105 ? 0.029 -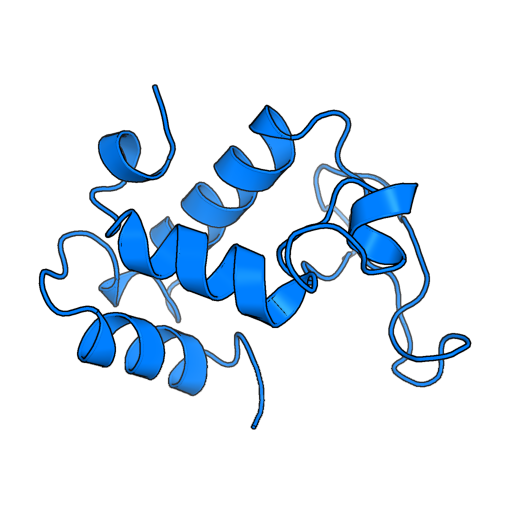7.763 10.264 1.00 91.94 105 GLY A CA 1
ATOM 788 C C . GLY A 1 105 ? 1.091 -7.929 9.173 1.00 91.94 105 GLY A C 1
ATOM 789 O O . GLY A 1 105 ? 0.819 -8.611 8.187 1.00 91.94 105 GLY A O 1
ATOM 790 N N . GLY A 1 106 ? 2.275 -7.326 9.334 1.00 89.12 106 GLY A N 1
ATOM 791 C CA . GLY A 1 106 ? 3.385 -7.430 8.388 1.00 89.12 106 GLY A CA 1
ATOM 792 C C . GLY A 1 106 ? 3.272 -6.493 7.187 1.00 89.12 106 GLY A C 1
ATOM 793 O O . GLY A 1 106 ? 3.832 -6.793 6.139 1.00 89.12 106 GLY A O 1
ATOM 794 N N . TYR A 1 107 ? 2.531 -5.385 7.310 1.00 85.69 107 TYR A N 1
ATOM 795 C CA . TYR A 1 107 ? 2.374 -4.424 6.216 1.00 85.69 107 TYR A CA 1
ATOM 796 C C . TYR A 1 107 ? 3.689 -3.705 5.880 1.00 85.69 107 TYR A C 1
ATOM 798 O O . TYR A 1 107 ? 4.080 -3.632 4.721 1.00 85.69 107 TYR A O 1
ATOM 806 N N . ALA A 1 108 ? 4.388 -3.240 6.915 1.00 71.75 108 ALA A N 1
ATOM 807 C CA . ALA A 1 108 ? 5.748 -2.730 6.847 1.00 71.75 108 ALA A CA 1
ATOM 808 C C . ALA A 1 108 ? 6.524 -3.400 7.986 1.00 71.75 108 ALA A C 1
ATOM 810 O O . ALA A 1 108 ? 6.170 -3.235 9.157 1.00 71.75 108 ALA A O 1
ATOM 811 N N . ALA A 1 109 ? 7.521 -4.219 7.649 1.00 52.91 109 ALA A N 1
ATOM 812 C CA . ALA A 1 109 ? 8.477 -4.702 8.636 1.00 52.91 109 ALA A CA 1
ATOM 813 C C . ALA A 1 109 ? 9.391 -3.522 8.991 1.00 52.91 109 ALA A C 1
ATOM 815 O O . ALA A 1 109 ? 10.016 -2.951 8.097 1.00 52.91 109 ALA A O 1
ATOM 816 N N . ALA A 1 110 ? 9.381 -3.121 10.264 1.00 35.78 110 ALA A N 1
ATOM 817 C CA . ALA A 1 110 ? 10.335 -2.156 10.805 1.00 35.78 110 ALA A CA 1
ATOM 818 C C . ALA A 1 110 ? 11.766 -2.707 10.748 1.00 35.78 110 ALA A C 1
ATOM 820 O O . ALA A 1 110 ? 11.918 -3.942 10.914 1.00 35.78 110 ALA A O 1
#

InterPro domains:
  IPR002901 Mannosyl-glycoprotein endo-beta-N-acetylglucosamidase-like domain [PF01832] (3-108)

Secondary structure (DSSP, 8-state):
--HHHHHT--HHHHHHHHHHHHTTTTSHHHHHH--TT-PBP-TT-SS-EEEESSGGGTT-SEEE--SSHHHHHHHHHHHHHHSTTTGGGTT---HHHHHHHHHHTTSS--

Foldseek 3Di:
DFLCVVQVADPVLLVVQLCPQCVVQPRPCSVWAVQSRQAFDDPPDPFDFTAAPDDVNVVPGGHGHDPDNRRNRNVVSVCQCPD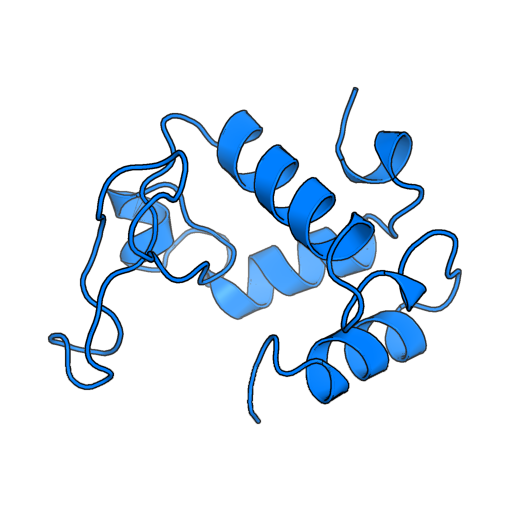PQRVVSRNDPDSVVNVVSCQRSPSDPD

Organism: Enterococcus faecium (NCBI:txid1352)